Protein AF-A0A1Y6MCD5-F1 (afdb_monomer_lite)

Radius of gyration: 14.32 Å; chains: 1; bounding box: 30×17×49 Å

Organism: NCBI:txid2204296

Foldseek 3Di:
DPVVVVVVVVLQVQLVVLCVVAVHDSVLSSVCVVVVHHSHPVSSVVVVVVVPPPPPPPD

pLDDT: mean 86.89, std 14.14, range [48.94, 97.56]

Structure (mmCIF, N/CA/C/O backbone):
data_AF-A0A1Y6MCD5-F1
#
_entry.id   AF-A0A1Y6MCD5-F1
#
loop_
_atom_site.group_PDB
_atom_site.id
_atom_site.type_symbol
_atom_site.label_atom_id
_atom_site.label_alt_id
_atom_site.label_comp_id
_atom_site.label_asym_id
_atom_site.label_entity_id
_atom_site.label_seq_id
_atom_site.pdbx_PDB_ins_code
_atom_site.Cartn_x
_atom_site.Cartn_y
_atom_site.Cartn_z
_atom_site.occupancy
_atom_site.B_iso_or_equiv
_atom_site.auth_seq_id
_atom_site.auth_comp_id
_atom_site.auth_asym_id
_atom_site.auth_atom_id
_atom_site.pdbx_PDB_model_num
ATOM 1 N N . MET A 1 1 ? 22.585 1.768 -15.846 1.00 50.12 1 MET A N 1
ATOM 2 C CA . MET A 1 1 ? 21.316 2.186 -15.215 1.00 50.12 1 MET A CA 1
ATOM 3 C C . MET A 1 1 ? 21.313 1.620 -13.811 1.00 50.12 1 MET A C 1
ATOM 5 O O . MET A 1 1 ? 21.502 0.420 -13.664 1.00 50.12 1 MET A O 1
ATOM 9 N N . ASN A 1 2 ? 21.223 2.474 -12.793 1.00 59.28 2 ASN A N 1
ATOM 10 C CA . ASN A 1 2 ? 21.194 2.029 -11.402 1.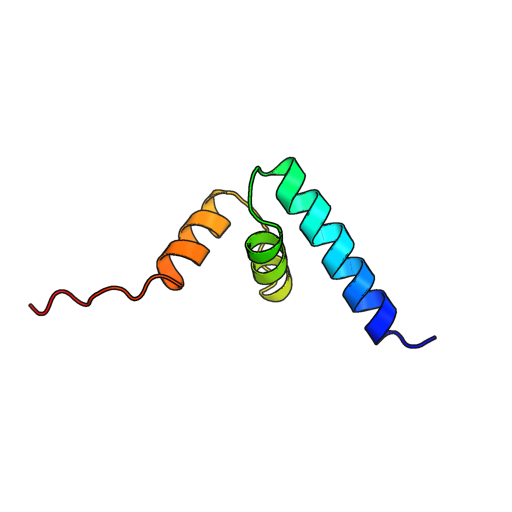00 59.28 2 ASN A CA 1
ATOM 11 C C . ASN A 1 2 ? 19.786 1.511 -11.094 1.00 59.28 2 ASN A C 1
ATOM 13 O O . ASN A 1 2 ? 18.886 2.283 -10.786 1.00 59.28 2 ASN A O 1
ATOM 17 N N . ASN A 1 3 ? 19.599 0.196 -11.202 1.00 77.19 3 ASN A N 1
ATOM 18 C CA . ASN A 1 3 ? 18.301 -0.473 -11.052 1.00 77.19 3 ASN A CA 1
ATOM 19 C C . ASN A 1 3 ? 17.585 -0.175 -9.716 1.00 77.19 3 ASN A C 1
ATOM 21 O O . ASN A 1 3 ? 16.367 -0.309 -9.631 1.00 77.19 3 ASN A O 1
ATOM 25 N N . LEU A 1 4 ? 18.324 0.232 -8.677 1.00 77.50 4 LEU A N 1
ATOM 26 C CA . LEU A 1 4 ? 17.766 0.612 -7.376 1.00 77.50 4 LEU A CA 1
ATOM 27 C C . LEU A 1 4 ? 16.985 1.934 -7.435 1.00 77.50 4 LEU A C 1
ATOM 29 O O . LEU A 1 4 ? 15.909 2.024 -6.847 1.00 77.50 4 LEU A O 1
ATOM 33 N N . ASP A 1 5 ? 17.469 2.916 -8.202 1.00 84.44 5 ASP A N 1
ATOM 34 C CA . ASP A 1 5 ? 16.805 4.218 -8.347 1.00 84.44 5 ASP A CA 1
ATOM 35 C C . ASP A 1 5 ? 15.459 4.062 -9.065 1.00 84.44 5 ASP A C 1
ATOM 37 O O . ASP A 1 5 ? 14.471 4.725 -8.746 1.00 84.44 5 ASP A O 1
ATOM 41 N N . ASP A 1 6 ? 15.405 3.158 -10.041 1.00 89.00 6 ASP A N 1
ATOM 42 C CA . ASP A 1 6 ? 14.185 2.882 -10.791 1.00 89.00 6 ASP A CA 1
ATOM 43 C C . ASP A 1 6 ? 13.185 2.060 -9.966 1.00 89.00 6 ASP A C 1
ATOM 45 O O . ASP A 1 6 ? 11.982 2.323 -10.029 1.00 89.00 6 ASP A O 1
ATOM 49 N N . LEU A 1 7 ? 13.659 1.152 -9.106 1.00 87.06 7 LEU A N 1
ATOM 50 C CA . LEU A 1 7 ? 12.805 0.430 -8.160 1.00 87.06 7 LEU A CA 1
ATOM 51 C C . LEU A 1 7 ? 12.135 1.379 -7.156 1.00 87.06 7 LEU A C 1
ATOM 53 O O . LEU A 1 7 ? 10.927 1.278 -6.921 1.00 87.06 7 LEU A O 1
ATOM 57 N N . GLU A 1 8 ? 12.881 2.332 -6.593 1.00 89.69 8 GLU A N 1
ATOM 58 C CA . GLU A 1 8 ? 12.312 3.302 -5.655 1.00 89.69 8 GLU A CA 1
ATOM 59 C C . GLU A 1 8 ? 11.271 4.211 -6.331 1.00 89.69 8 GLU A C 1
ATOM 61 O O . GLU A 1 8 ? 10.207 4.488 -5.753 1.00 89.69 8 GLU A O 1
ATOM 66 N N . LYS A 1 9 ? 11.515 4.614 -7.585 1.00 93.06 9 LYS A N 1
ATOM 67 C CA . LYS A 1 9 ? 10.528 5.349 -8.393 1.00 93.06 9 LYS A CA 1
ATOM 68 C C . LYS A 1 9 ? 9.265 4.522 -8.624 1.00 93.06 9 LYS A C 1
ATOM 70 O O . LYS A 1 9 ? 8.167 5.048 -8.426 1.00 93.06 9 LYS A O 1
ATOM 75 N N . ILE A 1 10 ? 9.397 3.245 -8.991 1.00 93.12 10 ILE A N 1
ATOM 76 C CA . ILE A 1 10 ? 8.254 2.343 -9.209 1.00 93.12 10 ILE A CA 1
ATOM 77 C C . ILE A 1 10 ? 7.429 2.223 -7.929 1.00 93.12 10 ILE A C 1
ATOM 79 O O . ILE A 1 10 ? 6.224 2.484 -7.953 1.00 93.12 10 ILE A O 1
ATOM 83 N N . ILE A 1 11 ? 8.067 1.915 -6.797 1.00 93.75 11 ILE A N 1
ATOM 84 C CA . ILE A 1 11 ? 7.379 1.794 -5.504 1.00 93.75 11 ILE A CA 1
ATOM 85 C C . ILE A 1 11 ? 6.665 3.103 -5.163 1.00 93.75 11 ILE A C 1
ATOM 87 O O . ILE A 1 11 ? 5.503 3.083 -4.757 1.00 93.75 11 ILE A O 1
ATOM 91 N N . THR A 1 12 ? 7.308 4.250 -5.380 1.00 95.50 12 THR A N 1
ATOM 92 C CA . THR A 1 12 ? 6.715 5.568 -5.113 1.00 95.50 12 THR A CA 1
ATOM 93 C C . THR A 1 12 ? 5.480 5.832 -5.975 1.00 95.50 12 THR A C 1
ATOM 95 O O . THR A 1 12 ? 4.454 6.286 -5.459 1.00 95.50 12 THR A O 1
ATOM 98 N N . ILE A 1 13 ? 5.544 5.528 -7.273 1.00 96.56 13 ILE A N 1
ATOM 99 C CA . ILE A 1 13 ? 4.421 5.707 -8.201 1.00 96.56 13 ILE A CA 1
ATOM 100 C C . ILE A 1 13 ? 3.259 4.792 -7.805 1.00 96.56 13 ILE A C 1
ATOM 102 O O . ILE A 1 13 ? 2.135 5.268 -7.620 1.00 96.56 13 ILE A O 1
ATOM 106 N N . VAL A 1 14 ? 3.523 3.498 -7.613 1.00 96.06 14 VAL A N 1
ATOM 107 C CA . VAL A 1 14 ? 2.488 2.507 -7.281 1.00 96.06 14 VAL A CA 1
ATOM 108 C C . VAL A 1 14 ? 1.839 2.830 -5.931 1.00 96.06 14 VAL A C 1
ATOM 110 O O . VAL A 1 14 ? 0.612 2.795 -5.821 1.00 96.06 14 VAL A O 1
ATOM 113 N N . SER A 1 15 ? 2.627 3.255 -4.938 1.00 97.19 15 SER A N 1
ATOM 114 C CA . SER A 1 15 ? 2.117 3.671 -3.622 1.00 97.19 15 SER A CA 1
ATOM 115 C C . SER A 1 15 ? 1.153 4.854 -3.726 1.00 97.19 15 SER A C 1
ATOM 117 O O . SER A 1 15 ? 0.097 4.847 -3.096 1.00 97.19 15 SER A O 1
ATOM 119 N N . ARG A 1 16 ? 1.471 5.862 -4.552 1.00 97.56 16 ARG A N 1
ATOM 120 C CA . ARG A 1 16 ? 0.593 7.025 -4.784 1.00 97.56 16 ARG A CA 1
ATOM 121 C C . ARG A 1 16 ? -0.718 6.630 -5.456 1.00 97.56 16 ARG A C 1
ATOM 123 O O . ARG A 1 16 ? -1.781 7.095 -5.042 1.00 97.56 16 ARG A O 1
ATOM 130 N N . VAL A 1 17 ? -0.653 5.767 -6.470 1.00 96.88 17 VAL A N 1
ATOM 131 C CA . VAL A 1 17 ? -1.843 5.280 -7.185 1.00 96.88 17 VAL A CA 1
ATOM 132 C C . VAL A 1 17 ? -2.748 4.481 -6.249 1.00 96.88 17 VAL A C 1
ATOM 134 O O . VAL A 1 17 ? -3.952 4.742 -6.194 1.00 96.88 17 VAL A O 1
ATOM 137 N N . ALA A 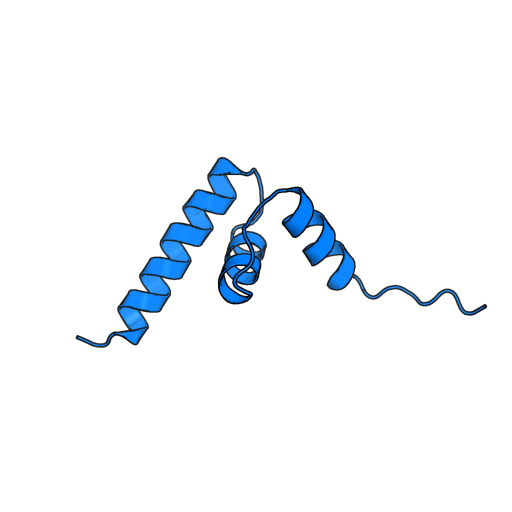1 18 ? -2.178 3.548 -5.486 1.00 95.94 18 ALA A N 1
ATOM 138 C CA . ALA A 1 18 ? -2.915 2.747 -4.515 1.00 95.94 18 ALA A CA 1
ATOM 139 C C . ALA A 1 18 ? -3.575 3.626 -3.445 1.00 95.94 18 ALA A C 1
ATOM 141 O O . ALA A 1 18 ? -4.784 3.526 -3.232 1.00 95.94 18 ALA A O 1
ATOM 142 N N . ALA A 1 19 ? -2.812 4.550 -2.854 1.00 96.88 19 ALA A N 1
ATOM 143 C CA . ALA A 1 19 ? -3.303 5.506 -1.867 1.00 96.88 19 ALA A CA 1
ATOM 144 C C . ALA A 1 19 ? -4.507 6.308 -2.378 1.00 96.88 19 ALA A C 1
ATOM 146 O O . ALA A 1 19 ? -5.549 6.354 -1.720 1.00 96.88 19 ALA A O 1
ATOM 147 N N . LYS A 1 20 ? -4.407 6.869 -3.591 1.00 96.50 20 LYS A N 1
ATOM 148 C CA . LYS A 1 20 ? -5.489 7.651 -4.204 1.00 96.50 20 LYS A CA 1
ATOM 149 C C . LYS A 1 20 ? -6.730 6.808 -4.496 1.00 96.50 20 LYS A C 1
ATOM 151 O O . LYS A 1 20 ? -7.834 7.259 -4.210 1.00 96.50 20 LYS A O 1
ATOM 156 N N . ARG A 1 21 ? -6.564 5.608 -5.066 1.00 95.31 21 ARG A N 1
ATOM 157 C CA . ARG A 1 21 ? -7.688 4.728 -5.441 1.00 95.31 21 ARG A CA 1
ATOM 158 C C . ARG A 1 21 ? -8.411 4.135 -4.236 1.00 95.31 21 ARG A C 1
ATOM 160 O O . ARG A 1 21 ? -9.595 3.839 -4.334 1.00 95.31 21 ARG A O 1
ATOM 167 N N . ARG A 1 22 ? -7.698 3.921 -3.131 1.00 92.81 22 ARG A N 1
ATOM 168 C CA . ARG A 1 22 ? -8.208 3.205 -1.953 1.00 92.81 22 ARG A CA 1
ATOM 169 C C . ARG A 1 22 ? -8.484 4.121 -0.760 1.00 92.81 22 ARG A C 1
ATOM 171 O O . ARG A 1 22 ? -8.910 3.628 0.276 1.00 92.81 22 ARG A O 1
ATOM 178 N N . GLY A 1 23 ? -8.248 5.427 -0.901 1.00 93.38 23 GLY A N 1
ATOM 179 C CA . GLY A 1 23 ? -8.507 6.412 0.150 1.00 93.38 23 GLY A CA 1
ATOM 180 C C . GLY A 1 23 ? -7.635 6.211 1.390 1.00 93.38 23 GLY A C 1
ATOM 181 O O . GLY A 1 23 ? -8.131 6.307 2.506 1.00 93.38 23 GLY A O 1
ATOM 182 N N . MET A 1 24 ? -6.349 5.901 1.207 1.00 95.25 24 MET A N 1
ATOM 183 C CA . MET A 1 24 ? -5.399 5.678 2.306 1.00 95.25 24 MET A CA 1
ATOM 184 C C . MET A 1 24 ? -4.158 6.564 2.175 1.00 95.25 24 MET A C 1
ATOM 186 O O . MET A 1 24 ? -3.955 7.220 1.153 1.00 95.25 24 MET A O 1
ATOM 190 N N . SER A 1 25 ? -3.306 6.585 3.203 1.00 95.75 25 SER A N 1
ATOM 191 C CA . SER A 1 25 ? -2.057 7.345 3.145 1.00 95.75 25 SER A CA 1
ATOM 192 C C . SER A 1 25 ? -1.033 6.673 2.221 1.00 95.75 25 SER A C 1
ATOM 194 O O . SER A 1 25 ? -0.972 5.447 2.109 1.00 95.75 25 SER A O 1
ATOM 196 N N . ILE A 1 26 ? -0.186 7.484 1.578 1.00 96.69 26 ILE A N 1
ATOM 197 C CA . ILE A 1 26 ? 0.914 6.987 0.732 1.00 96.69 26 ILE A CA 1
ATOM 198 C C . ILE A 1 26 ? 1.876 6.123 1.553 1.00 96.69 26 ILE A C 1
ATOM 200 O O . ILE A 1 26 ? 2.356 5.114 1.052 1.00 96.69 26 ILE A O 1
ATOM 204 N N . SER A 1 27 ? 2.126 6.495 2.814 1.00 95.44 27 SER A N 1
ATOM 205 C CA . SER A 1 27 ? 2.993 5.737 3.723 1.00 95.44 27 SER A CA 1
ATOM 206 C C . SER A 1 27 ? 2.446 4.330 3.985 1.00 95.44 27 SER A C 1
ATOM 208 O O . SER A 1 27 ? 3.171 3.351 3.827 1.00 95.44 27 SER A O 1
ATOM 210 N N . VAL A 1 28 ? 1.146 4.207 4.282 1.00 95.75 28 VAL A N 1
ATOM 211 C CA . VAL A 1 28 ? 0.502 2.901 4.500 1.00 95.75 28 VAL A CA 1
ATOM 212 C C . VAL A 1 28 ? 0.526 2.064 3.224 1.00 95.75 28 VAL A C 1
ATOM 214 O O . VAL A 1 28 ? 0.924 0.904 3.269 1.00 95.75 28 VAL A O 1
ATOM 217 N N . ALA A 1 29 ? 0.191 2.652 2.071 1.00 96.94 29 ALA A N 1
ATOM 218 C CA . ALA A 1 29 ? 0.266 1.949 0.792 1.00 96.94 29 ALA A CA 1
ATOM 219 C C . ALA A 1 29 ? 1.694 1.463 0.480 1.00 96.94 29 ALA A C 1
ATOM 221 O O . ALA A 1 29 ? 1.870 0.317 0.074 1.00 96.94 29 ALA A O 1
ATOM 222 N N . LYS A 1 30 ? 2.712 2.304 0.715 1.00 96.69 30 LYS A N 1
ATOM 223 C CA . LYS A 1 30 ? 4.126 1.953 0.521 1.00 96.69 30 LYS A CA 1
ATOM 224 C C . LYS A 1 30 ? 4.537 0.791 1.414 1.00 96.69 30 LYS A C 1
ATOM 226 O O . LYS A 1 30 ? 5.126 -0.164 0.922 1.00 96.69 30 LYS A O 1
ATOM 231 N N . ASN A 1 31 ? 4.200 0.847 2.698 1.00 95.69 31 ASN A N 1
ATOM 232 C CA . ASN A 1 31 ? 4.556 -0.206 3.644 1.00 95.69 31 ASN A CA 1
ATOM 233 C C . ASN A 1 31 ? 3.881 -1.534 3.296 1.00 95.69 31 ASN A C 1
ATOM 235 O O . ASN A 1 31 ? 4.542 -2.565 3.304 1.00 95.69 31 ASN A O 1
ATOM 239 N N . LEU A 1 32 ? 2.601 -1.513 2.916 1.00 95.00 32 LEU A N 1
ATOM 240 C CA . LEU A 1 32 ? 1.899 -2.720 2.472 1.00 95.00 32 LEU A CA 1
ATOM 241 C C . LEU A 1 32 ? 2.563 -3.333 1.230 1.00 95.00 32 LEU A C 1
ATOM 243 O O . LEU A 1 32 ? 2.816 -4.534 1.213 1.00 95.00 32 LEU A O 1
ATOM 247 N N . LEU A 1 33 ? 2.932 -2.513 0.241 1.00 94.56 33 LEU A N 1
ATOM 248 C CA . LEU A 1 33 ? 3.636 -2.978 -0.959 1.00 94.56 33 LEU A CA 1
ATOM 249 C C . LEU A 1 33 ? 5.020 -3.560 -0.642 1.00 94.56 33 LEU A C 1
ATOM 251 O O . LEU A 1 33 ? 5.382 -4.593 -1.199 1.00 94.56 33 LEU A O 1
ATOM 255 N N . LEU A 1 34 ? 5.777 -2.934 0.264 1.00 93.56 34 LEU A N 1
ATOM 256 C CA . LEU A 1 34 ? 7.078 -3.443 0.718 1.00 93.56 34 LEU A CA 1
ATOM 257 C C . LEU A 1 34 ? 6.955 -4.775 1.470 1.00 93.56 34 LEU A C 1
ATOM 259 O O . LEU A 1 34 ? 7.852 -5.606 1.386 1.00 93.56 34 LEU A O 1
ATOM 263 N N . LEU A 1 35 ? 5.833 -4.996 2.156 1.00 93.38 35 LEU A N 1
ATOM 264 C CA . LEU A 1 35 ? 5.488 -6.265 2.800 1.00 93.38 35 LEU A CA 1
ATOM 265 C C . LEU A 1 35 ? 4.923 -7.308 1.817 1.00 93.38 35 LEU A C 1
ATOM 267 O O . LEU A 1 35 ? 4.501 -8.380 2.246 1.00 93.38 35 LEU A O 1
ATOM 271 N N . GLY A 1 36 ? 4.845 -7.004 0.515 1.00 93.75 36 GLY A N 1
ATOM 272 C CA . GLY A 1 36 ? 4.237 -7.887 -0.486 1.00 93.75 36 GLY A CA 1
ATOM 273 C C . GLY A 1 36 ? 2.725 -8.070 -0.307 1.00 93.75 36 GLY A C 1
ATOM 274 O O . GLY A 1 36 ? 2.146 -9.024 -0.819 1.00 93.75 36 GLY A O 1
ATOM 275 N N . THR A 1 37 ? 2.079 -7.172 0.436 1.00 94.38 37 THR A N 1
AT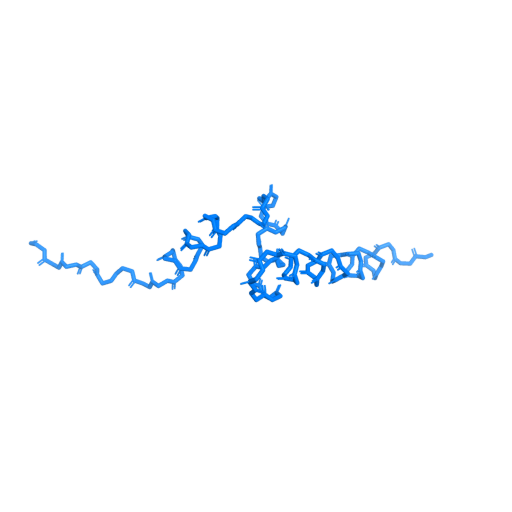OM 276 C CA . THR A 1 37 ? 0.652 -7.216 0.760 1.00 94.38 37 THR A CA 1
ATOM 277 C C . THR A 1 37 ? -0.124 -6.245 -0.123 1.00 94.38 37 THR A C 1
ATOM 279 O O . THR A 1 37 ? 0.284 -5.104 -0.346 1.00 94.38 37 THR A O 1
ATOM 282 N N . GLU A 1 38 ? -1.293 -6.665 -0.608 1.00 94.19 38 GLU A N 1
ATOM 283 C CA . GLU A 1 38 ? -2.146 -5.776 -1.393 1.00 94.19 38 GLU A CA 1
ATOM 284 C C . GLU A 1 38 ? -2.645 -4.589 -0.536 1.00 94.19 38 GLU A C 1
ATOM 286 O O . GLU A 1 38 ? -3.169 -4.801 0.565 1.00 94.19 38 GLU A O 1
ATOM 291 N N . PRO A 1 39 ? -2.555 -3.338 -1.025 1.00 95.25 39 PRO A N 1
ATOM 292 C CA . PRO A 1 39 ? -3.026 -2.154 -0.313 1.00 95.25 39 PRO A CA 1
ATOM 293 C C . PRO A 1 39 ? -4.558 -2.025 -0.363 1.00 95.25 39 PRO A C 1
ATOM 295 O O . PRO A 1 39 ? -5.114 -1.146 -1.021 1.00 95.25 39 PRO A O 1
ATOM 298 N N . THR A 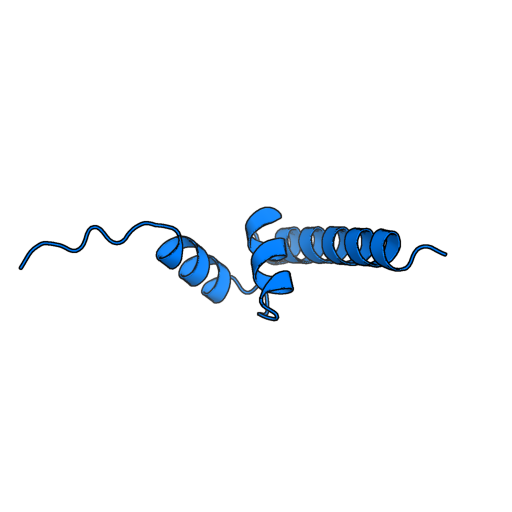1 40 ? -5.266 -2.911 0.334 1.00 95.56 40 THR A N 1
ATOM 299 C CA . THR A 1 40 ? -6.723 -2.843 0.540 1.00 95.56 40 THR A CA 1
ATOM 300 C C . THR A 1 40 ? -7.063 -2.030 1.796 1.00 95.56 40 THR A C 1
ATOM 302 O O . THR A 1 40 ? -6.211 -1.845 2.666 1.00 95.56 40 THR A O 1
ATOM 305 N N . SER A 1 41 ? -8.305 -1.540 1.931 1.00 91.31 41 SER A N 1
ATOM 306 C CA . SER A 1 41 ? -8.697 -0.802 3.147 1.00 91.31 41 SER A CA 1
ATOM 307 C C . SER A 1 41 ? -8.608 -1.679 4.400 1.00 91.31 41 SER A C 1
ATOM 309 O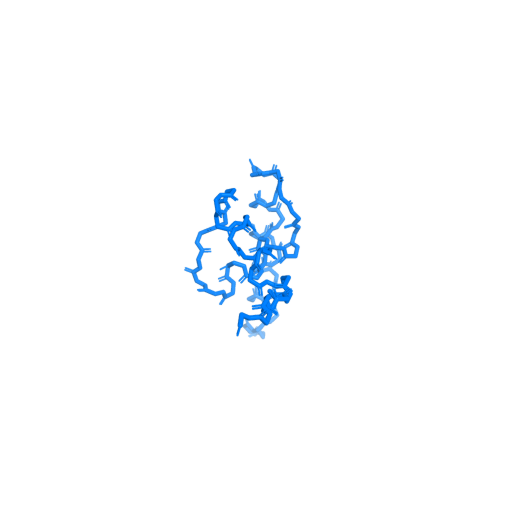 O . SER A 1 41 ? -8.126 -1.216 5.428 1.00 91.31 41 SER A O 1
ATOM 311 N N . ALA A 1 42 ? -8.979 -2.960 4.295 1.00 93.69 42 ALA A N 1
ATOM 312 C CA . ALA A 1 42 ? -8.866 -3.930 5.380 1.00 93.69 42 ALA A CA 1
ATOM 313 C C . ALA A 1 42 ? -7.410 -4.100 5.840 1.00 93.69 42 ALA A C 1
ATOM 315 O O . ALA A 1 42 ? -7.124 -4.000 7.033 1.00 93.69 42 ALA A O 1
ATOM 316 N N . ASN A 1 43 ? -6.478 -4.271 4.896 1.00 95.44 43 ASN A N 1
ATOM 317 C CA . ASN A 1 43 ? -5.057 -4.411 5.214 1.00 95.44 43 ASN A CA 1
ATOM 318 C C . ASN A 1 43 ? -4.479 -3.125 5.809 1.00 95.44 43 ASN A C 1
ATOM 320 O O . ASN A 1 43 ? -3.710 -3.192 6.761 1.00 95.44 43 ASN A O 1
ATOM 324 N N . ALA A 1 44 ? -4.899 -1.954 5.324 1.00 93.12 44 ALA A N 1
ATOM 325 C CA . ALA A 1 44 ? -4.528 -0.674 5.923 1.00 93.12 44 ALA A CA 1
ATOM 326 C C . ALA A 1 44 ? -5.015 -0.552 7.377 1.00 93.12 44 ALA A C 1
ATOM 328 O O . ALA A 1 44 ? -4.265 -0.111 8.248 1.00 93.12 44 ALA A O 1
ATOM 329 N N . THR A 1 45 ? -6.249 -0.974 7.667 1.00 92.25 45 THR A N 1
ATOM 330 C CA . THR A 1 45 ? -6.780 -0.992 9.036 1.00 92.25 45 THR A CA 1
ATOM 331 C C . THR A 1 45 ? -5.986 -1.934 9.938 1.00 92.25 45 THR A C 1
ATOM 333 O O . THR A 1 45 ? -5.621 -1.541 11.045 1.00 92.25 45 THR A O 1
ATOM 336 N N . LEU A 1 46 ? -5.699 -3.156 9.482 1.00 92.38 46 LEU A N 1
ATOM 337 C CA . LEU A 1 46 ? -4.912 -4.126 10.251 1.00 92.38 46 LEU A CA 1
ATOM 338 C C . LEU A 1 46 ? -3.483 -3.631 10.493 1.00 92.38 46 LEU A C 1
ATOM 340 O O . LEU A 1 46 ? -3.013 -3.679 11.626 1.00 92.38 46 LEU A O 1
ATOM 344 N N . PHE A 1 47 ? -2.837 -3.087 9.462 1.00 91.75 47 PHE A N 1
ATOM 345 C CA . PHE A 1 47 ? -1.497 -2.514 9.551 1.00 91.75 47 PHE A CA 1
ATOM 346 C C . PHE A 1 47 ? -1.426 -1.411 10.614 1.00 91.75 47 PHE A C 1
ATOM 348 O O . PHE A 1 47 ? -0.574 -1.452 11.497 1.00 91.75 47 PHE A O 1
ATOM 355 N N . ASN A 1 48 ? -2.377 -0.474 10.609 1.00 90.12 48 ASN A N 1
ATOM 356 C CA . ASN A 1 48 ? -2.418 0.599 11.606 1.00 90.12 48 ASN A CA 1
ATOM 357 C C . ASN A 1 48 ? -2.647 0.068 13.031 1.00 90.12 48 ASN A C 1
ATOM 359 O O . ASN A 1 48 ? -2.037 0.560 13.979 1.00 90.12 48 ASN A O 1
ATOM 363 N N . ARG A 1 49 ? -3.494 -0.958 13.198 1.00 88.31 49 ARG A N 1
ATOM 364 C CA . ARG A 1 49 ? -3.732 -1.593 14.507 1.00 88.31 49 ARG A CA 1
ATOM 365 C C . ARG A 1 49 ? -2.487 -2.282 15.055 1.00 88.31 49 ARG A C 1
ATOM 367 O O . ARG A 1 49 ? -2.281 -2.239 16.257 1.00 88.31 49 ARG A O 1
ATOM 374 N N . GLN A 1 50 ? -1.666 -2.881 14.193 1.00 87.44 50 GLN A N 1
ATOM 375 C CA . GLN A 1 50 ? -0.392 -3.496 14.586 1.00 87.44 50 GLN A CA 1
ATOM 376 C C . GLN A 1 50 ? 0.674 -2.455 14.949 1.00 87.44 50 GLN A C 1
ATOM 378 O O . GLN A 1 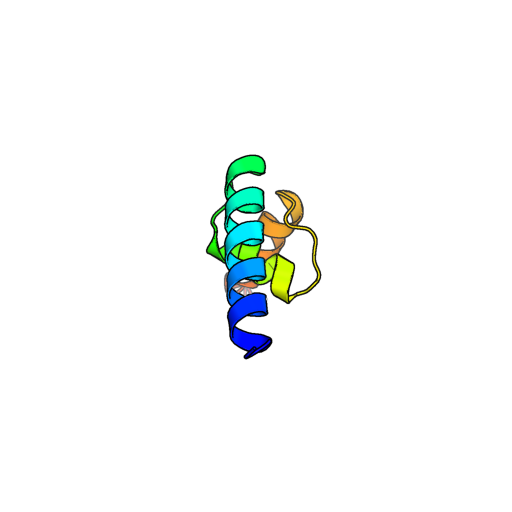50 ? 1.523 -2.718 15.794 1.00 87.44 50 GLN A O 1
ATOM 383 N N . GLN A 1 51 ? 0.637 -1.274 14.323 1.00 80.94 51 GLN A N 1
ATOM 384 C CA . GLN A 1 51 ? 1.524 -0.160 14.674 1.00 80.94 51 GLN A CA 1
ATOM 385 C C . GLN A 1 51 ? 1.121 0.549 15.965 1.00 80.94 51 GLN A C 1
ATOM 387 O O . GLN A 1 51 ? 1.951 1.207 16.590 1.00 80.94 51 GLN A O 1
ATOM 392 N N . THR A 1 52 ? -0.147 0.442 16.354 1.00 72.62 52 THR A N 1
ATOM 393 C CA . THR A 1 52 ? -0.589 0.928 17.655 1.00 72.62 52 THR A CA 1
ATOM 394 C C . THR A 1 52 ? -0.083 -0.086 18.675 1.00 72.62 52 THR A C 1
ATOM 396 O O . THR A 1 52 ? -0.475 -1.249 18.575 1.00 72.62 52 THR A O 1
ATOM 399 N N . PRO A 1 53 ? 0.782 0.287 19.637 1.00 62.69 53 PRO A N 1
ATOM 400 C CA . PRO A 1 53 ? 1.108 -0.615 20.725 1.00 62.69 53 PRO A CA 1
ATOM 401 C C . PRO A 1 53 ? -0.220 -1.021 21.350 1.00 62.69 53 PRO A C 1
ATOM 403 O O . PRO A 1 53 ? -0.962 -0.166 21.841 1.00 62.69 53 PRO A O 1
ATOM 406 N N . GLN A 1 54 ? -0.556 -2.307 21.278 1.00 59.69 54 GLN A N 1
ATOM 407 C CA . GLN A 1 54 ? -1.576 -2.838 22.158 1.00 59.69 54 GLN A CA 1
ATOM 408 C C . GLN A 1 54 ? -1.023 -2.550 23.546 1.00 59.69 54 GLN A C 1
ATOM 410 O O . GLN A 1 54 ? -0.021 -3.142 23.946 1.00 59.69 54 GLN A O 1
ATOM 415 N N . LYS A 1 55 ? -1.605 -1.574 24.253 1.00 55.88 55 LYS A N 1
ATOM 416 C CA . LYS A 1 55 ? -1.552 -1.612 25.707 1.00 55.88 55 LYS A CA 1
ATOM 417 C C . LYS A 1 55 ? -2.111 -2.987 26.029 1.00 55.88 55 LYS A C 1
ATOM 419 O O . LYS A 1 55 ? -3.306 -3.207 25.862 1.00 55.88 55 LYS A O 1
ATOM 424 N N . LEU A 1 56 ? -1.214 -3.925 26.315 1.00 60.75 56 LEU A N 1
ATOM 425 C CA . LEU A 1 56 ? -1.556 -5.158 26.984 1.00 60.75 56 LEU A CA 1
ATOM 426 C C . LEU A 1 56 ? -2.287 -4.671 28.228 1.00 60.75 56 LEU A C 1
ATOM 428 O O . LEU A 1 56 ? -1.676 -4.042 29.090 1.00 60.75 56 LEU A O 1
ATOM 432 N N . GLU A 1 57 ? -3.611 -4.794 28.229 1.00 56.22 57 GLU A N 1
ATOM 433 C CA . GLU A 1 57 ? -4.361 -4.693 29.465 1.00 56.22 57 GLU A CA 1
ATOM 434 C C . GLU A 1 57 ? -3.762 -5.788 30.344 1.00 56.22 57 GLU A C 1
ATOM 436 O O . GLU A 1 57 ? -3.834 -6.968 30.004 1.00 56.22 57 GLU A O 1
ATOM 441 N N . GLU A 1 58 ? -3.020 -5.367 31.370 1.00 50.53 58 GLU A N 1
ATOM 442 C CA . GLU A 1 58 ? -2.548 -6.248 32.428 1.00 50.53 58 GLU A CA 1
ATOM 443 C C . GLU A 1 58 ? -3.795 -6.931 33.003 1.00 50.53 58 GLU A C 1
ATOM 445 O O . GLU A 1 58 ? -4.635 -6.272 33.618 1.00 50.53 58 GLU A O 1
ATOM 450 N N . VAL A 1 59 ? -3.948 -8.224 32.706 1.00 48.94 59 VAL A N 1
ATOM 451 C CA . VAL A 1 59 ? -4.920 -9.118 33.349 1.00 48.94 59 VAL A CA 1
ATOM 452 C C . VAL A 1 59 ? -4.240 -9.780 34.533 1.00 48.94 59 VAL A C 1
ATOM 454 O O . VAL A 1 59 ? -3.110 -10.284 34.336 1.00 48.94 59 VAL A O 1
#

Secondary structure (DSSP, 8-state):
--HHHHHHHHHHHHHHHHHHHHT--HHHHHHHHHTT----HHHHHHHHHHHS-------

Sequence (59 aa):
MNNLDDLEKIITIVSRVAAKRRGMSISVAKNLLLLGTEPTSANATLFNRQQTPQKLEEV